Protein AF-A0A0S8AS78-F1 (afdb_monomer)

Structure (mmCIF, N/CA/C/O backbone):
data_AF-A0A0S8AS78-F1
#
_entry.id   AF-A0A0S8AS78-F1
#
loop_
_atom_site.group_PDB
_atom_site.id
_atom_site.type_symbol
_atom_site.label_atom_id
_atom_site.label_alt_id
_atom_site.label_comp_id
_atom_site.label_asym_id
_atom_site.label_entity_id
_atom_site.label_seq_id
_atom_site.pdbx_PDB_ins_code
_atom_site.Cartn_x
_atom_site.Cartn_y
_atom_site.Cartn_z
_atom_site.occupancy
_atom_site.B_iso_or_equiv
_atom_site.auth_seq_id
_atom_site.auth_comp_id
_atom_site.auth_asym_id
_atom_site.auth_atom_id
_atom_site.pdbx_PDB_model_num
ATOM 1 N N . MET A 1 1 ? 48.507 -16.480 -66.398 1.00 48.62 1 MET A N 1
ATOM 2 C CA . MET A 1 1 ? 47.735 -15.284 -66.805 1.00 48.62 1 MET A CA 1
ATOM 3 C C . MET A 1 1 ? 46.538 -15.183 -65.878 1.00 48.62 1 MET A C 1
ATOM 5 O O . MET A 1 1 ? 45.653 -16.017 -65.993 1.00 48.62 1 MET A O 1
ATOM 9 N N . GLY A 1 2 ? 46.565 -14.254 -64.920 1.00 50.03 2 GLY A N 1
ATOM 10 C CA . GLY A 1 2 ? 45.475 -14.077 -63.951 1.00 50.03 2 GLY A CA 1
ATOM 11 C C . GLY A 1 2 ? 45.820 -13.282 -62.683 1.00 50.03 2 GLY A C 1
ATOM 12 O O . GLY A 1 2 ? 45.100 -13.412 -61.707 1.00 50.03 2 GLY A O 1
ATOM 13 N N . GLU A 1 3 ? 46.897 -12.488 -62.662 1.00 49.81 3 GLU A N 1
ATOM 14 C CA . GLU A 1 3 ? 47.339 -11.737 -61.464 1.00 49.81 3 GLU A CA 1
ATOM 15 C C . GLU A 1 3 ? 47.113 -10.215 -61.580 1.00 49.81 3 GLU A C 1
ATOM 17 O O . GLU A 1 3 ? 47.763 -9.438 -60.900 1.00 49.81 3 GLU A O 1
ATOM 22 N N . GLY A 1 4 ? 46.200 -9.764 -62.449 1.00 51.62 4 GLY A N 1
ATOM 23 C CA . GLY A 1 4 ? 45.988 -8.331 -62.722 1.00 51.62 4 GLY A CA 1
ATOM 24 C C . GLY A 1 4 ? 44.680 -7.719 -62.202 1.00 51.62 4 GLY A C 1
ATOM 25 O O . GLY A 1 4 ? 44.469 -6.525 -62.381 1.00 51.62 4 GLY A O 1
ATOM 26 N N . GLU A 1 5 ? 43.771 -8.496 -61.600 1.00 52.62 5 GLU A N 1
ATOM 27 C CA . GLU A 1 5 ? 42.419 -8.008 -61.247 1.00 52.62 5 GLU A CA 1
ATOM 28 C C . GLU A 1 5 ? 42.233 -7.616 -59.773 1.00 52.62 5 GLU A C 1
ATOM 30 O O . GLU A 1 5 ? 41.241 -6.970 -59.427 1.00 52.62 5 GLU A O 1
ATOM 35 N N . THR A 1 6 ? 43.163 -7.981 -58.888 1.00 53.88 6 THR A N 1
ATOM 36 C CA . THR A 1 6 ? 43.036 -7.744 -57.440 1.00 53.88 6 THR A CA 1
ATOM 37 C C . THR A 1 6 ? 43.679 -6.439 -56.971 1.00 53.88 6 THR A C 1
ATOM 39 O O . THR A 1 6 ? 43.185 -5.851 -56.013 1.00 53.88 6 THR A O 1
ATOM 42 N N . GLU A 1 7 ? 44.714 -5.932 -57.651 1.00 50.19 7 GLU A N 1
ATOM 43 C CA . GLU A 1 7 ? 45.403 -4.690 -57.249 1.00 50.19 7 GLU A CA 1
ATOM 44 C C . GLU A 1 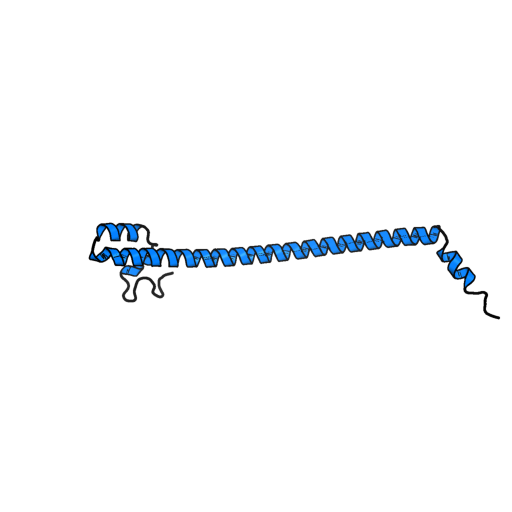7 ? 44.548 -3.428 -57.451 1.00 50.19 7 GLU A C 1
ATOM 46 O O . GLU A 1 7 ? 44.609 -2.498 -56.651 1.00 50.19 7 GLU A O 1
ATOM 51 N N . ASN A 1 8 ? 43.680 -3.402 -58.466 1.00 55.25 8 ASN A N 1
ATOM 52 C CA . ASN A 1 8 ? 42.890 -2.207 -58.787 1.00 55.25 8 ASN A CA 1
ATOM 53 C C . ASN A 1 8 ? 41.647 -2.040 -57.883 1.00 55.25 8 ASN A C 1
ATOM 55 O O . ASN A 1 8 ? 41.148 -0.935 -57.683 1.00 55.25 8 ASN A O 1
ATOM 59 N N . LYS A 1 9 ? 41.150 -3.133 -57.285 1.00 54.59 9 LYS A N 1
ATOM 60 C CA . LYS A 1 9 ? 39.978 -3.094 -56.389 1.00 54.59 9 LYS A CA 1
ATOM 61 C C . LYS A 1 9 ? 40.304 -2.509 -55.013 1.00 54.59 9 LYS A C 1
ATOM 63 O O . LYS A 1 9 ? 39.441 -1.859 -54.429 1.00 54.59 9 LYS A O 1
ATOM 68 N N . LEU A 1 10 ? 41.532 -2.696 -54.518 1.00 55.97 10 LEU A N 1
ATOM 69 C CA . LEU A 1 10 ? 41.973 -2.090 -53.256 1.00 55.97 10 LEU A CA 1
ATOM 70 C C . LEU A 1 10 ? 42.172 -0.572 -53.401 1.00 55.97 10 LEU A C 1
ATOM 72 O O . LEU A 1 10 ? 41.745 0.180 -52.533 1.00 55.97 10 LEU A O 1
ATOM 76 N N . SER A 1 11 ? 42.729 -0.116 -54.529 1.00 56.25 11 SER A N 1
ATOM 77 C CA . SER A 1 11 ? 43.012 1.309 -54.772 1.00 56.25 11 SER A CA 1
ATOM 78 C C . SER A 1 11 ? 41.761 2.194 -54.843 1.00 56.25 11 SER A C 1
ATOM 80 O O . SER A 1 11 ? 41.851 3.383 -54.552 1.00 56.25 11 SER A O 1
ATOM 82 N N . TRP A 1 12 ? 40.607 1.652 -55.244 1.00 55.34 12 TRP A N 1
ATOM 83 C CA . TRP A 1 12 ? 39.353 2.413 -55.288 1.00 55.34 12 TRP A CA 1
ATOM 84 C C . TRP A 1 12 ? 38.707 2.568 -53.902 1.00 55.34 12 TRP A C 1
ATOM 86 O O . TRP A 1 12 ? 38.113 3.607 -53.618 1.00 55.34 12 TRP A O 1
ATOM 96 N N . LEU A 1 13 ? 38.867 1.566 -53.030 1.00 57.03 13 LEU A N 1
ATOM 97 C CA . LEU A 1 13 ? 38.420 1.622 -51.633 1.00 57.03 13 LEU A CA 1
ATOM 98 C C . LEU A 1 13 ? 39.274 2.585 -50.793 1.00 57.03 13 LEU A C 1
ATOM 100 O O . LEU A 1 13 ? 38.756 3.178 -49.854 1.00 57.03 13 LEU A O 1
ATOM 104 N N . ASP A 1 14 ? 40.543 2.767 -51.167 1.00 55.25 14 ASP A N 1
ATOM 105 C CA . ASP A 1 14 ? 41.506 3.677 -50.525 1.00 55.25 14 ASP A CA 1
ATOM 106 C C . ASP A 1 14 ? 41.439 5.117 -51.074 1.00 55.25 14 ASP A C 1
ATOM 108 O O . ASP A 1 14 ? 42.261 5.975 -50.757 1.00 55.25 14 ASP A O 1
ATOM 112 N N . SER A 1 15 ? 40.455 5.407 -51.934 1.00 66.12 15 SER A N 1
ATOM 113 C CA . SER A 1 15 ? 40.184 6.770 -52.376 1.00 66.12 15 SER A CA 1
ATOM 114 C C . SER A 1 15 ? 39.542 7.555 -51.230 1.00 66.12 15 SER A C 1
ATOM 116 O O . SER A 1 15 ? 38.436 7.222 -50.800 1.00 66.12 15 SER A O 1
ATOM 118 N N . ASP A 1 16 ? 40.191 8.635 -50.783 1.00 60.00 16 ASP A N 1
ATOM 119 C CA . ASP A 1 16 ? 39.700 9.541 -49.727 1.00 60.00 16 ASP A CA 1
ATOM 120 C C . ASP A 1 16 ? 38.225 9.949 -49.903 1.00 60.00 16 ASP A C 1
ATOM 122 O O . ASP A 1 16 ? 37.490 10.113 -48.929 1.00 60.00 16 ASP A O 1
ATOM 126 N N . GLY A 1 17 ? 37.754 10.074 -51.150 1.00 68.19 17 GLY A N 1
ATOM 127 C CA . GLY A 1 17 ? 36.355 10.387 -51.452 1.00 68.19 17 GLY A CA 1
ATOM 128 C C . GLY A 1 17 ? 35.385 9.239 -51.149 1.00 68.19 17 GLY A C 1
ATOM 129 O O . GLY A 1 17 ? 34.286 9.478 -50.648 1.00 68.19 17 GLY A O 1
ATOM 130 N N . PHE A 1 18 ? 35.784 7.994 -51.416 1.00 70.12 18 PHE A N 1
ATOM 131 C CA . PHE A 1 18 ? 34.981 6.810 -51.106 1.00 70.12 18 PHE A CA 1
ATOM 132 C C . PHE A 1 18 ? 34.954 6.542 -49.597 1.00 70.12 18 PHE A C 1
ATOM 134 O O . PHE A 1 18 ? 33.880 6.341 -49.025 1.00 70.12 18 PHE A O 1
ATOM 141 N N . LEU A 1 19 ? 36.112 6.635 -48.939 1.00 66.06 19 LEU A N 1
ATOM 142 C CA . LEU A 1 19 ? 36.227 6.553 -47.482 1.00 66.06 19 LEU A CA 1
ATOM 143 C C . LEU A 1 19 ? 35.392 7.639 -46.794 1.00 66.06 19 LEU A C 1
ATOM 145 O O . LEU A 1 19 ? 34.605 7.334 -45.898 1.00 66.06 19 LEU A O 1
ATOM 149 N N . GLY A 1 20 ? 35.473 8.886 -47.265 1.00 67.06 20 GLY A N 1
ATOM 150 C CA . GLY A 1 20 ? 34.656 9.989 -46.758 1.00 67.06 20 GLY A CA 1
ATOM 151 C C . GLY A 1 20 ? 33.152 9.740 -46.911 1.00 67.06 20 GLY A C 1
ATOM 152 O O . GLY A 1 20 ? 32.393 9.933 -45.961 1.00 67.06 20 GLY A O 1
ATOM 153 N N . ALA A 1 21 ? 32.709 9.242 -48.070 1.00 72.81 21 ALA A N 1
ATOM 154 C CA . ALA A 1 21 ? 31.303 8.909 -48.301 1.00 72.81 21 ALA A CA 1
ATOM 155 C C . ALA A 1 21 ? 30.808 7.776 -47.385 1.00 72.81 21 ALA A C 1
ATOM 157 O O . ALA A 1 21 ? 29.696 7.849 -46.859 1.00 72.81 21 ALA A O 1
ATOM 158 N N . MET A 1 22 ? 31.638 6.758 -47.146 1.00 70.50 22 MET A N 1
ATOM 159 C CA . MET A 1 22 ? 31.328 5.663 -46.224 1.00 70.50 22 MET A CA 1
ATOM 160 C C . MET A 1 22 ? 31.229 6.132 -44.775 1.00 70.50 22 MET A C 1
ATOM 162 O O . MET A 1 22 ? 30.299 5.729 -44.080 1.00 70.50 22 MET A O 1
ATOM 166 N N . VAL A 1 23 ? 32.111 7.030 -44.331 1.00 71.62 23 VAL A N 1
ATOM 167 C CA . VAL A 1 23 ? 32.048 7.622 -42.985 1.00 71.62 23 VAL A CA 1
ATOM 168 C C . VAL A 1 23 ? 30.760 8.423 -42.793 1.00 71.62 23 VAL A C 1
ATOM 170 O O . VAL A 1 23 ? 30.105 8.303 -41.756 1.00 71.62 23 VAL A O 1
ATOM 173 N N . VAL A 1 24 ? 30.343 9.197 -43.797 1.00 73.00 24 VAL A N 1
ATOM 174 C CA . VAL A 1 24 ? 29.076 9.944 -43.745 1.00 73.00 24 VAL A CA 1
ATOM 175 C C . VAL A 1 24 ? 27.881 8.992 -43.673 1.00 73.00 24 VAL A C 1
ATOM 177 O O . VAL A 1 24 ? 27.004 9.171 -42.829 1.00 73.00 24 VAL A O 1
ATOM 180 N N . LEU A 1 25 ? 27.863 7.944 -44.498 1.00 73.19 25 LEU A N 1
ATOM 181 C CA . LEU A 1 25 ? 26.806 6.928 -44.483 1.00 73.19 25 LEU A CA 1
ATOM 182 C C . LEU A 1 25 ? 26.722 6.198 -43.138 1.00 73.19 25 LEU A C 1
ATOM 184 O O . LEU A 1 25 ? 25.637 6.070 -42.573 1.00 73.19 25 LEU A O 1
ATOM 188 N N . LEU A 1 26 ? 27.864 5.786 -42.589 1.00 69.62 26 LEU A N 1
ATOM 189 C CA . LEU A 1 26 ? 27.956 5.170 -41.266 1.00 69.62 26 LEU A CA 1
ATOM 190 C C . LEU A 1 26 ? 27.439 6.100 -40.170 1.00 69.62 26 LEU A C 1
ATOM 192 O O . LEU A 1 26 ? 26.721 5.654 -39.278 1.00 69.62 26 LEU A O 1
ATOM 196 N N . THR A 1 27 ? 27.752 7.391 -40.258 1.00 70.62 27 THR A N 1
ATOM 197 C CA . THR A 1 27 ? 27.289 8.393 -39.292 1.00 70.62 27 THR A CA 1
ATOM 198 C C . THR A 1 27 ? 25.765 8.528 -39.326 1.00 70.62 27 THR A C 1
ATOM 200 O O . THR A 1 27 ? 25.128 8.521 -38.274 1.00 70.62 27 THR A O 1
ATOM 203 N N . ILE A 1 28 ? 25.163 8.577 -40.519 1.00 73.94 28 ILE A N 1
ATOM 204 C CA . ILE A 1 28 ? 23.703 8.660 -40.691 1.00 73.94 28 ILE A CA 1
ATOM 205 C C . ILE A 1 28 ? 23.017 7.404 -40.142 1.00 73.94 28 ILE A C 1
ATOM 207 O O . ILE A 1 28 ? 22.046 7.511 -39.394 1.00 73.94 28 ILE A O 1
ATOM 211 N N . VAL A 1 29 ? 23.534 6.216 -40.466 1.00 75.44 29 VAL A N 1
ATOM 212 C CA . VAL A 1 29 ? 22.971 4.945 -39.982 1.00 75.44 29 VAL A CA 1
ATOM 213 C C . VAL A 1 29 ? 23.092 4.833 -38.462 1.00 75.44 29 VAL A C 1
ATOM 215 O O . VAL A 1 29 ? 22.138 4.431 -37.800 1.00 75.44 29 VAL A O 1
ATOM 218 N N . THR A 1 30 ? 24.225 5.246 -37.895 1.00 71.81 30 THR A N 1
ATOM 219 C CA . THR A 1 30 ? 24.448 5.237 -36.442 1.00 71.81 30 THR A CA 1
ATOM 220 C C . THR A 1 30 ? 23.502 6.206 -35.732 1.00 71.81 30 THR A C 1
ATOM 222 O O . THR A 1 30 ? 22.898 5.843 -34.725 1.00 71.81 30 THR A O 1
ATOM 225 N N . ALA A 1 31 ? 23.305 7.410 -36.276 1.00 66.44 31 ALA A N 1
ATOM 226 C CA . ALA A 1 31 ? 22.355 8.378 -35.733 1.00 66.44 31 ALA A CA 1
ATOM 227 C C . ALA A 1 31 ? 20.905 7.870 -35.807 1.00 66.44 31 ALA A C 1
ATOM 229 O O . ALA A 1 31 ? 20.144 8.038 -34.857 1.00 66.44 31 ALA A O 1
ATOM 230 N N . PHE A 1 32 ? 20.528 7.199 -36.900 1.00 68.56 32 PHE A N 1
ATOM 231 C CA . PHE A 1 32 ? 19.201 6.603 -37.049 1.00 68.56 32 PHE A CA 1
ATOM 232 C C . PHE A 1 32 ? 18.973 5.434 -36.081 1.00 68.56 32 PHE A C 1
ATOM 234 O O . PHE A 1 32 ? 17.915 5.347 -35.464 1.00 68.56 32 PHE A O 1
ATOM 241 N N . ALA A 1 33 ? 19.969 4.565 -35.899 1.00 66.25 33 ALA A N 1
ATOM 242 C CA . ALA A 1 33 ? 19.908 3.476 -34.927 1.00 66.25 33 ALA A CA 1
ATOM 243 C C . ALA A 1 33 ? 19.808 4.004 -33.487 1.00 66.25 33 ALA A C 1
ATOM 245 O O . ALA A 1 33 ? 19.011 3.494 -32.704 1.00 66.25 33 ALA A O 1
ATOM 246 N N . ALA A 1 34 ? 20.554 5.062 -33.152 1.00 61.56 34 ALA A N 1
ATOM 247 C CA . ALA A 1 34 ? 20.456 5.729 -31.857 1.00 61.56 34 ALA A CA 1
ATOM 248 C C . ALA A 1 34 ? 19.080 6.384 -31.646 1.00 61.56 34 ALA A C 1
ATOM 250 O O . ALA A 1 34 ? 18.517 6.277 -30.562 1.00 61.56 34 ALA A O 1
ATOM 251 N N . TYR A 1 35 ? 18.509 7.008 -32.682 1.00 65.81 35 TYR A N 1
ATOM 252 C CA . TYR A 1 35 ? 17.164 7.587 -32.632 1.00 65.81 35 TYR A CA 1
ATOM 253 C C . TYR A 1 35 ? 16.084 6.520 -32.428 1.00 65.81 35 TYR A C 1
ATOM 255 O O . TYR A 1 35 ? 15.232 6.678 -31.560 1.00 65.81 35 TYR A O 1
ATOM 263 N N . GLN A 1 36 ? 16.159 5.408 -33.166 1.00 64.44 36 GLN A N 1
ATOM 264 C CA . GLN A 1 36 ? 15.252 4.273 -32.987 1.00 64.44 36 GLN A CA 1
ATOM 265 C C . GLN A 1 36 ? 15.387 3.670 -31.588 1.00 64.44 36 GLN A C 1
ATOM 267 O O . GLN A 1 36 ? 14.380 3.465 -30.919 1.00 64.44 36 GLN A O 1
ATOM 272 N N . SER A 1 37 ? 16.619 3.463 -31.112 1.00 52.66 37 SER A N 1
ATOM 273 C CA . SER A 1 37 ? 16.892 2.958 -29.763 1.00 52.66 37 SER A CA 1
ATOM 274 C C . SER A 1 37 ? 16.366 3.894 -28.674 1.00 52.66 37 SER A C 1
ATOM 276 O O . SER A 1 37 ? 15.858 3.414 -27.666 1.00 52.66 37 SER A O 1
ATOM 278 N N . ALA A 1 38 ? 16.467 5.212 -28.862 1.00 59.62 38 ALA A N 1
ATOM 279 C CA . ALA A 1 38 ? 15.906 6.190 -27.936 1.00 59.62 38 ALA A CA 1
ATOM 280 C C . ALA A 1 38 ? 14.371 6.148 -27.942 1.00 59.62 38 ALA A C 1
ATOM 282 O O . ALA A 1 38 ? 13.763 6.168 -26.881 1.00 59.62 38 ALA A O 1
ATOM 283 N N . LEU A 1 39 ? 13.743 6.009 -29.112 1.00 63.19 39 LEU A N 1
ATOM 284 C CA . LEU A 1 39 ? 12.291 5.841 -29.242 1.00 63.19 39 LEU A CA 1
ATOM 285 C C . LEU A 1 39 ? 11.786 4.561 -28.566 1.00 63.19 39 LEU A C 1
ATOM 287 O O . LEU A 1 39 ? 10.811 4.609 -27.825 1.00 63.19 39 LEU A O 1
ATOM 291 N N . THR A 1 40 ? 12.484 3.437 -28.757 1.00 60.16 40 THR A N 1
ATOM 292 C CA . THR A 1 40 ? 12.101 2.164 -28.117 1.00 60.16 40 THR A CA 1
ATOM 293 C C . THR A 1 40 ? 12.326 2.200 -26.606 1.00 60.16 40 THR A C 1
ATOM 295 O O . THR A 1 40 ? 11.560 1.602 -25.859 1.00 60.16 40 THR A O 1
ATOM 298 N N . SER A 1 41 ? 13.360 2.913 -26.149 1.00 57.97 41 SER A N 1
ATOM 299 C CA . SER A 1 41 ? 13.588 3.158 -24.723 1.00 57.97 41 SER A CA 1
ATOM 300 C C . SER A 1 41 ? 12.471 3.992 -24.104 1.00 57.97 41 SER A C 1
ATOM 302 O O . SER A 1 41 ? 12.122 3.728 -22.965 1.00 57.97 41 SER A O 1
ATOM 304 N N . ILE A 1 42 ? 11.916 4.968 -24.831 1.00 57.72 42 ILE A N 1
ATOM 305 C CA . ILE A 1 42 ? 10.823 5.824 -24.346 1.00 57.72 42 ILE A CA 1
ATOM 306 C C . ILE A 1 42 ? 9.514 5.028 -24.240 1.00 57.72 42 ILE A C 1
ATOM 308 O O . ILE A 1 42 ? 8.861 5.076 -23.205 1.00 57.72 42 ILE A O 1
ATOM 312 N N . GLU A 1 43 ? 9.154 4.247 -25.265 1.00 58.34 43 GLU A N 1
ATOM 313 C CA . GLU A 1 43 ? 7.946 3.403 -25.217 1.00 58.34 43 GLU A CA 1
ATOM 314 C C . GLU A 1 43 ? 8.055 2.272 -24.177 1.00 58.34 43 GLU A C 1
ATOM 316 O O . GLU A 1 43 ? 7.059 1.901 -23.557 1.00 58.34 43 GLU A O 1
ATOM 321 N N . GLY A 1 44 ? 9.262 1.735 -23.965 1.00 58.88 44 GLY A N 1
ATOM 322 C CA . GLY A 1 44 ? 9.537 0.752 -22.916 1.00 58.88 44 GLY A CA 1
ATOM 323 C C . GLY A 1 44 ? 9.461 1.340 -21.504 1.00 58.88 44 GLY A C 1
ATOM 324 O O . GLY A 1 44 ? 8.831 0.736 -20.640 1.00 58.88 44 GLY A O 1
ATOM 325 N N . ASP A 1 45 ? 10.040 2.526 -21.281 1.00 59.91 45 ASP A N 1
ATOM 326 C CA . ASP A 1 45 ? 9.997 3.215 -19.981 1.00 59.91 45 ASP A CA 1
ATOM 327 C C . ASP A 1 45 ? 8.567 3.601 -19.585 1.00 59.91 45 ASP A C 1
ATOM 329 O O . ASP A 1 45 ? 8.199 3.455 -18.420 1.00 59.91 45 ASP A O 1
ATOM 333 N N . ASP A 1 46 ? 7.741 4.058 -20.533 1.00 62.81 46 ASP A N 1
ATOM 334 C CA . ASP A 1 46 ? 6.350 4.428 -20.247 1.00 62.81 46 ASP A CA 1
ATOM 335 C C . ASP A 1 46 ? 5.518 3.207 -19.809 1.00 62.81 46 ASP A C 1
ATOM 337 O O . ASP A 1 46 ? 4.764 3.285 -18.833 1.00 62.81 46 ASP A O 1
ATOM 341 N N . LEU A 1 47 ? 5.697 2.055 -20.470 1.00 60.22 47 LEU A N 1
ATOM 342 C CA . LEU A 1 47 ? 5.036 0.798 -20.094 1.00 60.22 47 LEU A CA 1
ATOM 343 C C . LEU A 1 47 ? 5.525 0.266 -18.741 1.00 60.22 47 LEU A C 1
ATOM 345 O O . LEU A 1 47 ? 4.710 -0.175 -17.926 1.00 60.22 47 LEU A O 1
ATOM 349 N N . ASP A 1 48 ? 6.830 0.331 -18.473 1.00 64.25 48 ASP A N 1
ATOM 350 C CA . ASP A 1 48 ? 7.397 -0.079 -17.186 1.00 64.25 48 ASP A CA 1
ATOM 351 C C . ASP A 1 48 ? 6.944 0.847 -16.049 1.00 64.25 48 ASP A C 1
ATOM 353 O O . ASP A 1 48 ? 6.632 0.379 -14.948 1.00 64.25 48 ASP A O 1
ATOM 357 N N . PHE A 1 49 ? 6.838 2.153 -16.304 1.00 64.25 49 PHE A N 1
ATOM 358 C CA . PHE A 1 49 ? 6.336 3.120 -15.335 1.00 64.25 49 P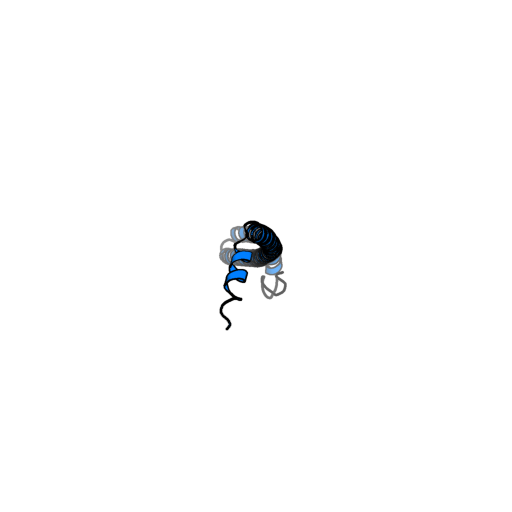HE A CA 1
ATOM 359 C C . PHE A 1 49 ? 4.847 2.904 -15.035 1.00 64.25 49 PHE A C 1
ATOM 361 O O . PHE A 1 49 ? 4.437 2.928 -13.871 1.00 64.25 49 PHE A O 1
ATOM 368 N N . GLU A 1 50 ? 4.026 2.642 -16.053 1.00 69.44 50 GLU A N 1
ATOM 369 C CA . GLU A 1 50 ? 2.601 2.351 -15.876 1.00 69.44 50 GLU A CA 1
ATOM 370 C C . GLU A 1 50 ? 2.370 1.013 -15.153 1.00 69.44 50 GLU A C 1
ATOM 372 O O . GLU A 1 50 ? 1.528 0.927 -14.246 1.00 69.44 50 GLU A O 1
ATOM 377 N N . ALA A 1 51 ? 3.172 -0.008 -15.465 1.00 59.47 51 ALA A N 1
ATOM 378 C CA . ALA A 1 51 ? 3.160 -1.289 -14.766 1.00 59.47 51 ALA A CA 1
ATOM 379 C C . ALA A 1 51 ? 3.562 -1.135 -13.290 1.00 59.47 51 ALA A C 1
ATOM 381 O O . ALA A 1 51 ? 2.855 -1.626 -12.406 1.00 59.47 51 ALA A O 1
ATOM 382 N N . GLN A 1 52 ? 4.642 -0.402 -12.994 1.00 62.91 52 GLN A N 1
ATOM 383 C CA . GLN A 1 52 ? 5.067 -0.123 -11.618 1.00 62.91 52 GLN A CA 1
ATOM 384 C C . GLN A 1 52 ? 4.025 0.689 -10.850 1.00 62.91 52 GLN A C 1
ATOM 386 O O . GLN A 1 52 ? 3.705 0.355 -9.711 1.00 62.91 52 GLN A O 1
ATOM 391 N N . LYS A 1 53 ? 3.439 1.717 -11.469 1.00 65.88 53 LYS A N 1
ATOM 392 C CA . LYS A 1 53 ? 2.365 2.510 -10.860 1.00 65.88 53 LYS A CA 1
ATOM 393 C C . LYS A 1 53 ? 1.161 1.637 -10.511 1.00 65.88 53 LYS A C 1
ATOM 395 O O . LYS A 1 53 ? 0.627 1.747 -9.408 1.00 65.88 53 LYS A O 1
ATOM 400 N N . THR A 1 54 ? 0.757 0.755 -11.420 1.00 67.25 54 THR A N 1
ATOM 401 C CA . THR A 1 54 ? -0.348 -0.186 -11.201 1.00 67.25 54 THR A CA 1
ATOM 402 C C . THR A 1 54 ? -0.027 -1.168 -10.078 1.00 67.25 54 THR A C 1
ATOM 404 O O . THR A 1 54 ? -0.859 -1.387 -9.201 1.00 67.25 54 THR A O 1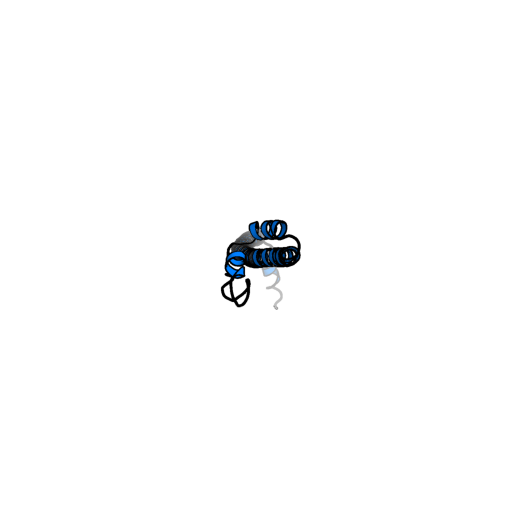
ATOM 407 N N . LEU A 1 55 ? 1.196 -1.704 -10.046 1.00 68.94 55 LEU A N 1
ATOM 408 C CA . LEU A 1 55 ? 1.659 -2.604 -8.990 1.00 68.94 55 LEU A CA 1
ATOM 409 C C . LEU A 1 55 ? 1.668 -1.916 -7.617 1.00 68.94 55 LEU A C 1
ATOM 411 O O . LEU A 1 55 ? 1.217 -2.495 -6.629 1.00 68.94 55 LEU A O 1
ATOM 415 N N . VAL A 1 56 ? 2.142 -0.671 -7.551 1.00 68.81 56 VAL A N 1
ATOM 416 C CA . VAL A 1 56 ? 2.161 0.130 -6.320 1.00 68.81 56 VAL A CA 1
ATOM 417 C C . VAL A 1 56 ? 0.741 0.448 -5.861 1.00 68.81 56 VAL A C 1
ATOM 419 O O . VAL A 1 56 ? 0.445 0.273 -4.685 1.00 68.81 56 VAL A O 1
ATOM 422 N N . LEU A 1 57 ? -0.159 0.843 -6.765 1.00 64.81 57 LEU A N 1
ATOM 423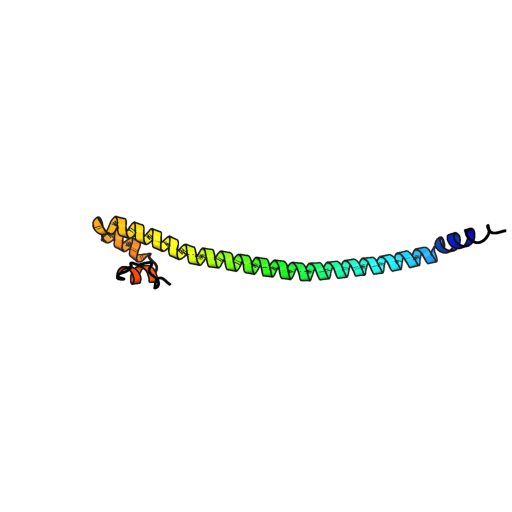 C CA . LEU A 1 57 ? -1.572 1.076 -6.444 1.00 64.81 57 LEU A CA 1
ATOM 424 C C . LEU A 1 57 ? -2.270 -0.198 -5.950 1.00 64.81 57 LEU A C 1
ATOM 426 O O . LEU A 1 57 ? -3.000 -0.156 -4.961 1.00 64.81 57 LEU A O 1
ATOM 430 N N . ALA A 1 58 ? -2.027 -1.338 -6.595 1.00 59.12 58 ALA A N 1
ATOM 431 C CA . ALA A 1 58 ? -2.566 -2.629 -6.174 1.00 59.12 58 ALA A CA 1
ATOM 432 C C . ALA A 1 58 ? -2.025 -3.047 -4.797 1.00 59.12 58 ALA A C 1
ATOM 434 O O . ALA A 1 58 ? -2.777 -3.485 -3.933 1.00 59.12 58 ALA A O 1
ATOM 435 N N . THR A 1 59 ? -0.730 -2.844 -4.555 1.00 61.16 59 THR A N 1
ATOM 436 C CA . THR A 1 59 ? -0.101 -3.158 -3.264 1.00 61.16 59 THR A CA 1
ATOM 437 C C . THR A 1 59 ? -0.607 -2.231 -2.161 1.00 61.16 59 THR A C 1
ATOM 439 O O . THR A 1 59 ? -0.947 -2.698 -1.080 1.00 61.16 59 THR A O 1
ATOM 442 N N . ALA A 1 60 ? -0.712 -0.930 -2.436 1.00 59.59 60 ALA A N 1
ATOM 443 C CA . ALA A 1 60 ? -1.211 0.059 -1.487 1.00 59.59 60 ALA A CA 1
ATOM 444 C C . ALA A 1 60 ? -2.692 -0.161 -1.158 1.00 59.59 60 ALA A C 1
ATOM 446 O O . ALA A 1 60 ? -3.066 -0.083 0.005 1.00 59.59 60 ALA A O 1
ATOM 447 N N . SER A 1 61 ? -3.530 -0.482 -2.149 1.00 60.50 61 SER A N 1
ATOM 448 C CA . SER A 1 61 ? -4.945 -0.804 -1.916 1.00 60.50 61 SER A CA 1
ATOM 449 C C . SER A 1 61 ? -5.117 -2.101 -1.125 1.00 60.50 61 SER A C 1
ATOM 451 O O . SER A 1 61 ? -5.885 -2.122 -0.168 1.00 60.50 61 SER A O 1
ATOM 453 N N . PHE A 1 62 ? -4.347 -3.147 -1.441 1.00 58.66 62 PHE A N 1
ATOM 454 C CA . PHE A 1 62 ? -4.338 -4.387 -0.662 1.00 58.66 62 PHE A CA 1
ATOM 455 C C . PHE A 1 62 ? -3.868 -4.155 0.779 1.00 58.66 62 PHE A C 1
ATOM 457 O O . PHE A 1 62 ? -4.468 -4.655 1.726 1.00 58.66 62 PHE A O 1
ATOM 464 N N . GLN A 1 63 ? -2.809 -3.367 0.967 1.00 60.94 63 GLN A N 1
ATOM 465 C CA . GLN A 1 63 ? -2.289 -3.047 2.292 1.00 60.94 63 GLN A CA 1
ATOM 466 C C . GLN A 1 63 ? -3.255 -2.161 3.086 1.00 60.94 63 GLN A C 1
ATOM 468 O O . GLN A 1 63 ? -3.444 -2.402 4.272 1.00 60.94 63 GLN A O 1
ATOM 473 N N . SER A 1 64 ? -3.899 -1.188 2.439 1.00 63.09 64 SER A N 1
ATOM 474 C CA . SER A 1 64 ? -4.893 -0.312 3.063 1.00 63.09 64 SER A CA 1
ATOM 475 C C . SER A 1 64 ? -6.132 -1.088 3.500 1.00 63.09 64 SER A C 1
ATOM 477 O O . SER A 1 64 ? -6.545 -0.943 4.644 1.00 63.09 64 SER A O 1
ATOM 479 N N . GLY A 1 65 ? -6.689 -1.940 2.630 1.00 62.38 65 GLY A N 1
ATOM 480 C CA . GLY A 1 65 ? -7.866 -2.748 2.968 1.00 62.38 65 GLY A CA 1
ATOM 481 C C . GLY A 1 65 ? -7.588 -3.739 4.100 1.00 62.38 65 GLY A C 1
ATOM 482 O O . GLY A 1 65 ? -8.400 -3.907 5.001 1.00 62.38 65 GLY A O 1
ATOM 483 N N . ASN A 1 66 ? -6.392 -4.334 4.119 1.00 69.75 66 ASN A N 1
ATOM 484 C CA . ASN A 1 66 ? -5.997 -5.222 5.212 1.00 69.75 66 ASN A CA 1
ATOM 485 C C . ASN A 1 66 ? -5.656 -4.469 6.507 1.00 69.75 66 ASN A C 1
ATOM 487 O O . ASN A 1 66 ? -5.783 -5.042 7.585 1.00 69.75 66 ASN A O 1
ATOM 491 N N . SER A 1 67 ? -5.206 -3.214 6.425 1.00 75.06 67 SER A N 1
ATOM 492 C CA . SER A 1 67 ? -4.840 -2.426 7.606 1.00 75.06 67 SER A CA 1
ATOM 493 C C . SER A 1 67 ? -6.057 -2.084 8.460 1.00 75.06 67 SER A C 1
ATOM 495 O O . SER A 1 67 ? -5.951 -2.147 9.678 1.00 75.06 67 SER A O 1
ATOM 497 N N . GLU A 1 68 ? -7.193 -1.763 7.839 1.00 81.69 68 GLU A N 1
ATOM 498 C CA . GLU A 1 68 ? -8.435 -1.450 8.558 1.00 81.69 68 GLU A CA 1
ATOM 499 C C . GLU A 1 68 ? -8.973 -2.677 9.305 1.00 81.69 68 GLU A C 1
ATOM 501 O O . GLU A 1 68 ? -9.230 -2.603 10.504 1.00 81.69 68 GLU A O 1
ATOM 506 N N . LEU A 1 69 ? -9.016 -3.840 8.640 1.00 83.38 69 LEU A N 1
ATOM 507 C CA . LEU A 1 69 ? -9.392 -5.104 9.281 1.00 83.38 69 LEU A CA 1
ATOM 508 C C . LEU A 1 69 ? -8.469 -5.438 10.462 1.00 83.38 69 LEU A C 1
ATOM 510 O O . LEU A 1 69 ? -8.938 -5.823 11.530 1.00 83.38 69 LEU A O 1
ATOM 514 N N . LEU A 1 70 ? -7.152 -5.304 10.286 1.00 82.81 70 LEU A N 1
ATOM 515 C CA . LEU A 1 70 ? -6.188 -5.587 11.353 1.00 82.81 70 LEU A CA 1
ATOM 516 C C . LEU A 1 70 ? -6.332 -4.620 12.535 1.00 82.81 70 LEU A C 1
ATOM 518 O O . LEU A 1 70 ? -6.216 -5.045 13.686 1.00 82.81 70 LEU A O 1
ATOM 522 N N . GLU A 1 71 ? -6.581 -3.340 12.260 1.00 86.19 71 GLU A N 1
ATOM 523 C CA . GLU A 1 71 ? -6.817 -2.326 13.286 1.00 86.19 71 GLU A CA 1
ATOM 524 C C . GLU A 1 71 ? -8.089 -2.636 14.082 1.00 86.19 71 GLU A C 1
ATOM 526 O O . GLU A 1 71 ? -8.054 -2.668 15.312 1.00 86.19 71 GLU A O 1
ATOM 531 N N . ASP A 1 72 ? -9.179 -2.986 13.405 1.00 88.75 72 ASP A N 1
ATOM 532 C CA . ASP A 1 72 ? -10.421 -3.394 14.052 1.00 88.75 72 ASP A CA 1
ATOM 533 C C . ASP A 1 72 ? -10.286 -4.699 14.838 1.00 88.75 72 ASP A C 1
ATOM 535 O O . ASP A 1 72 ? -10.825 -4.807 15.938 1.00 88.75 72 ASP A O 1
ATOM 539 N N . MET A 1 73 ? -9.540 -5.686 14.336 1.00 87.94 73 MET A N 1
ATOM 540 C CA . MET A 1 73 ? -9.246 -6.906 15.095 1.00 87.94 73 MET A CA 1
ATOM 541 C C . MET A 1 73 ? -8.515 -6.581 16.401 1.00 87.94 73 MET A C 1
ATOM 543 O O . MET A 1 73 ? -8.868 -7.118 17.451 1.00 87.94 73 MET A O 1
ATOM 547 N N . TYR A 1 74 ? -7.536 -5.675 16.355 1.00 87.88 74 TYR A N 1
ATOM 548 C CA . TYR A 1 74 ? -6.810 -5.225 17.542 1.00 87.88 74 TYR A CA 1
ATOM 549 C C . TYR A 1 74 ? -7.709 -4.450 18.519 1.00 87.88 74 TYR A C 1
ATOM 551 O O . TYR A 1 74 ? -7.658 -4.668 19.735 1.00 87.88 74 TYR A O 1
ATOM 559 N N . ILE A 1 75 ? -8.561 -3.564 17.998 1.00 90.31 75 ILE A N 1
ATOM 560 C CA . ILE A 1 75 ? -9.525 -2.804 18.799 1.00 90.31 75 ILE A CA 1
ATOM 561 C C . ILE A 1 75 ? -10.543 -3.741 19.450 1.00 90.31 75 ILE A C 1
ATOM 563 O O . ILE A 1 75 ? -10.842 -3.583 20.632 1.00 90.31 75 ILE A O 1
ATOM 567 N N . TYR A 1 76 ? -11.051 -4.727 18.712 1.00 91.69 76 TYR A N 1
ATOM 568 C CA . TYR A 1 76 ? -12.010 -5.701 19.216 1.00 91.69 76 TYR A CA 1
ATOM 569 C C . TYR A 1 76 ? -11.421 -6.595 20.309 1.00 91.69 76 TYR A C 1
ATOM 571 O O . TYR A 1 76 ? -12.089 -6.847 21.312 1.00 91.69 76 TYR A O 1
ATOM 579 N N . ASP A 1 77 ? -10.174 -7.043 20.145 1.00 89.69 77 ASP A N 1
ATOM 580 C CA . ASP A 1 77 ? -9.465 -7.824 21.164 1.00 89.69 77 ASP A CA 1
ATOM 581 C C . ASP A 1 77 ? -9.278 -7.009 22.453 1.00 89.69 77 ASP A C 1
ATOM 583 O O . ASP A 1 77 ? -9.627 -7.463 23.545 1.00 89.69 77 ASP A O 1
ATOM 587 N N . SER A 1 78 ? -8.860 -5.746 22.313 1.00 88.88 78 SER A N 1
ATOM 588 C CA . SER A 1 78 ? -8.745 -4.811 23.438 1.00 88.88 78 SER A CA 1
ATOM 589 C C . SER A 1 78 ? -10.104 -4.577 24.111 1.00 88.88 78 SER A C 1
ATOM 591 O O . SER A 1 78 ? -10.227 -4.686 25.328 1.00 88.88 78 SER A O 1
ATOM 593 N N . TYR A 1 79 ? -11.159 -4.326 23.331 1.00 91.38 79 TYR A N 1
ATOM 594 C CA . TYR A 1 79 ? -12.524 -4.177 23.839 1.00 91.38 79 TYR A CA 1
ATOM 595 C C . TYR A 1 79 ? -12.966 -5.404 24.649 1.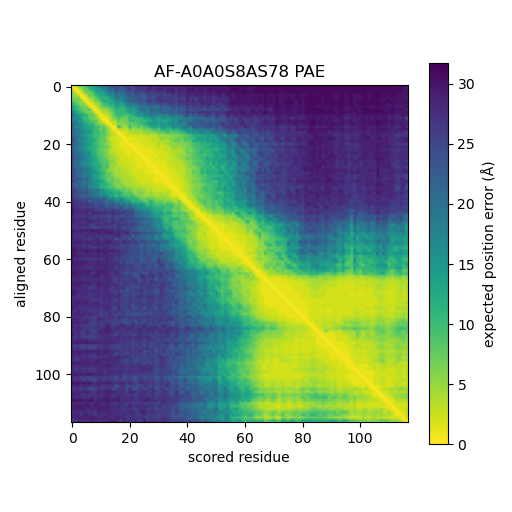00 91.38 79 TYR A C 1
ATOM 597 O O . TYR A 1 79 ? -13.407 -5.257 25.788 1.00 91.38 79 TYR A O 1
ATOM 605 N N . ARG A 1 80 ? -12.800 -6.615 24.101 1.00 89.00 80 ARG A N 1
ATOM 606 C CA . ARG A 1 80 ? -13.125 -7.888 24.769 1.00 89.00 80 ARG A CA 1
ATOM 607 C C . ARG A 1 80 ? -12.345 -8.074 26.069 1.00 89.00 80 ARG A C 1
ATOM 609 O O . ARG A 1 80 ? -12.900 -8.609 27.024 1.00 89.00 80 ARG A O 1
ATOM 616 N N . GLN A 1 81 ? -11.089 -7.632 26.118 1.00 90.00 81 GLN A N 1
ATOM 617 C CA . GLN A 1 81 ? -10.261 -7.720 27.319 1.00 90.00 81 GLN A CA 1
ATOM 618 C C . GLN A 1 81 ? -10.812 -6.868 28.474 1.00 90.00 81 GLN A C 1
ATOM 620 O O . GLN A 1 81 ? -10.776 -7.305 29.627 1.00 90.00 81 GLN A O 1
ATOM 625 N N . PHE A 1 82 ? -11.319 -5.670 28.172 1.00 88.62 82 PHE A N 1
ATOM 626 C CA . PHE A 1 82 ? -11.837 -4.740 29.179 1.00 88.62 82 PHE A CA 1
ATOM 627 C C . PHE A 1 82 ? -13.339 -4.889 29.444 1.00 88.62 82 PHE A C 1
ATOM 629 O O . PHE A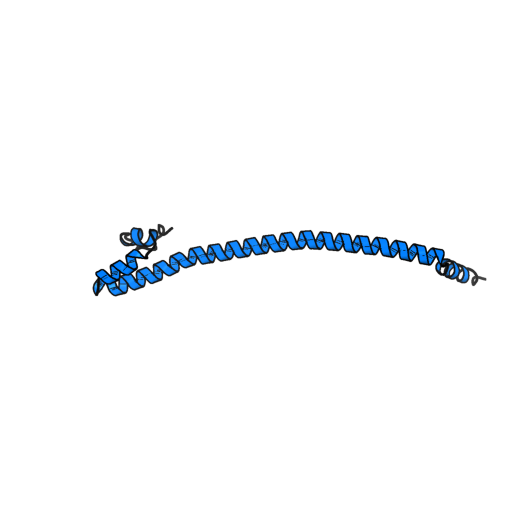 1 82 ? -13.780 -4.509 30.522 1.00 88.62 82 PHE A O 1
ATOM 636 N N . ALA A 1 83 ? -14.117 -5.486 28.535 1.00 87.25 83 ALA A N 1
ATOM 637 C CA . ALA A 1 83 ? -15.581 -5.547 28.615 1.00 87.25 83 ALA A CA 1
ATOM 638 C C . ALA A 1 83 ? -16.126 -6.064 29.962 1.00 87.25 83 ALA A C 1
ATOM 640 O O . ALA A 1 83 ? -17.112 -5.526 30.465 1.00 87.25 83 ALA A O 1
ATOM 641 N N . ASP A 1 84 ? -15.465 -7.058 30.564 1.00 85.88 84 ASP A N 1
ATOM 642 C CA . ASP A 1 84 ? -15.892 -7.658 31.837 1.00 85.88 84 ASP A CA 1
ATOM 643 C C . ASP A 1 84 ? -15.319 -6.954 33.084 1.00 85.88 84 ASP A C 1
ATOM 645 O O . ASP A 1 84 ? -15.823 -7.151 34.191 1.00 85.88 84 ASP A O 1
ATOM 649 N N . GLN A 1 85 ? -14.249 -6.165 32.935 1.00 88.62 85 GLN A N 1
ATOM 650 C CA . GLN A 1 85 ? -13.489 -5.584 34.055 1.00 88.62 85 GLN A CA 1
ATOM 651 C C . GLN A 1 85 ? -13.692 -4.073 34.193 1.00 88.62 85 GLN A C 1
ATOM 653 O O . GLN A 1 85 ? -13.821 -3.572 35.308 1.0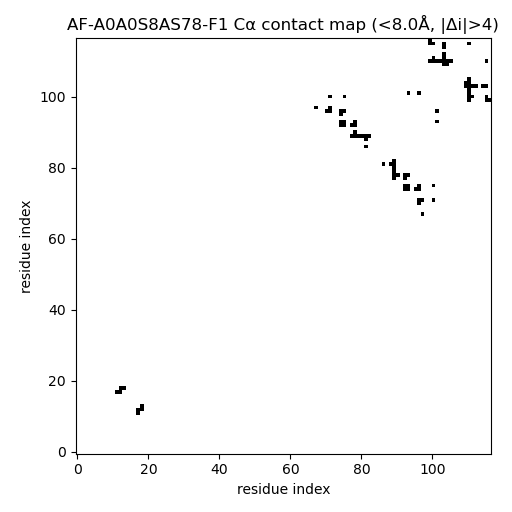0 88.62 85 GLN A O 1
ATOM 658 N N . ASP A 1 86 ? -13.714 -3.364 33.068 1.00 89.94 86 ASP A N 1
ATOM 659 C CA . ASP A 1 86 ? -13.831 -1.914 32.978 1.00 89.94 86 ASP A CA 1
ATOM 660 C C . ASP A 1 86 ? -14.618 -1.527 31.707 1.00 89.94 86 ASP A C 1
ATOM 662 O O . ASP A 1 86 ? -14.044 -1.336 30.628 1.00 89.94 86 ASP A O 1
ATOM 666 N N . PRO A 1 87 ? -15.957 -1.436 31.803 1.00 88.81 87 PRO A N 1
ATOM 667 C CA . PRO A 1 87 ? -16.801 -1.129 30.654 1.00 88.81 87 PRO A CA 1
ATOM 668 C C . PRO A 1 87 ? -16.637 0.314 30.151 1.00 88.81 87 PRO A C 1
ATOM 670 O O . PRO A 1 87 ? -16.952 0.581 28.990 1.00 88.81 87 PRO A O 1
ATOM 673 N N . GLU A 1 88 ? -16.145 1.243 30.980 1.00 87.62 88 GLU A N 1
ATOM 674 C CA . GLU A 1 88 ? -15.851 2.610 30.534 1.00 87.62 88 GLU A CA 1
ATOM 675 C C . GLU A 1 88 ? -14.607 2.624 29.641 1.00 87.62 88 GLU A C 1
ATOM 677 O O . GLU A 1 88 ? -14.642 3.200 28.551 1.00 87.62 88 GLU A O 1
ATOM 682 N N . GLU A 1 89 ? -13.547 1.917 30.039 1.00 84.50 89 GLU A N 1
ATOM 683 C CA . GLU A 1 89 ? -12.340 1.762 29.221 1.00 84.50 89 GLU A CA 1
ATOM 684 C C . GLU A 1 89 ? -12.640 0.982 27.928 1.00 84.50 89 GLU A C 1
ATOM 686 O O . GLU A 1 89 ? -12.212 1.369 26.838 1.00 84.50 89 GLU A O 1
ATOM 691 N N . ALA A 1 90 ? -13.474 -0.061 28.000 1.00 87.19 90 ALA A N 1
ATOM 692 C CA . ALA A 1 90 ? -13.928 -0.803 26.824 1.00 87.19 90 ALA A CA 1
ATOM 693 C C . ALA A 1 90 ? -14.638 0.108 25.796 1.00 87.19 90 ALA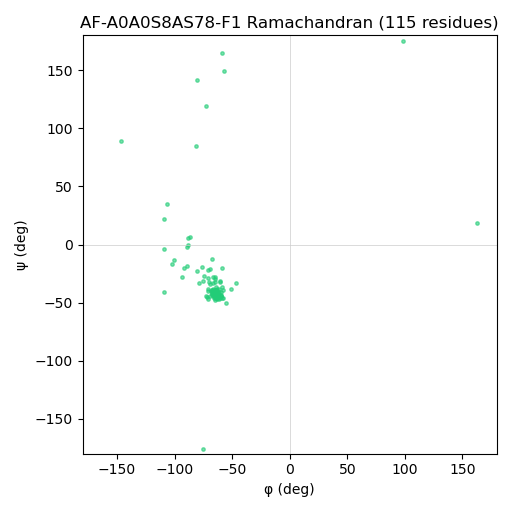 A C 1
ATOM 695 O O . ALA A 1 90 ? -14.416 -0.012 24.585 1.00 87.19 90 ALA A O 1
ATOM 696 N N . ALA A 1 91 ? -15.441 1.073 26.259 1.00 89.00 91 ALA A N 1
ATOM 697 C CA . ALA A 1 91 ? -16.110 2.044 25.393 1.00 89.00 91 ALA A CA 1
ATOM 698 C C . ALA A 1 91 ? -15.127 3.002 24.690 1.00 89.00 91 ALA A C 1
ATOM 700 O O . ALA A 1 91 ? -15.403 3.467 23.580 1.00 89.00 91 ALA A O 1
ATOM 701 N N . VAL A 1 92 ? -13.961 3.284 25.283 1.00 89.75 92 VAL A N 1
ATOM 702 C CA . VAL A 1 92 ? -12.909 4.100 24.649 1.00 89.75 92 VAL A CA 1
ATOM 703 C C . VAL A 1 92 ? -12.337 3.397 23.420 1.00 89.75 92 VAL A C 1
ATOM 705 O O . VAL A 1 92 ? -12.147 4.044 22.386 1.00 89.75 92 VAL A O 1
ATOM 708 N N . PHE A 1 93 ? -12.106 2.086 23.501 1.00 87.69 93 PHE A N 1
ATOM 709 C CA . PHE A 1 93 ? -11.668 1.287 22.354 1.00 87.69 93 PHE A CA 1
ATOM 710 C C . PHE A 1 93 ? -12.746 1.234 21.274 1.00 87.69 93 PHE A C 1
ATOM 712 O O . PHE A 1 93 ? -12.467 1.521 20.110 1.00 87.69 93 PHE A O 1
ATOM 719 N N . LEU A 1 94 ? -14.001 0.995 21.664 1.00 88.25 94 LEU A N 1
ATOM 720 C CA . LEU A 1 94 ? -15.118 0.983 20.720 1.00 88.25 94 LEU A CA 1
ATOM 721 C C . LEU A 1 94 ? -15.333 2.315 19.998 1.00 88.25 94 LEU A C 1
ATOM 723 O O . LEU A 1 94 ? -15.714 2.327 18.833 1.00 88.25 94 LEU A O 1
ATOM 727 N N . ASN A 1 95 ? -15.034 3.443 20.641 1.00 89.69 95 ASN A N 1
ATOM 728 C CA . ASN A 1 95 ? -15.095 4.757 20.001 1.00 89.69 95 ASN A CA 1
ATOM 729 C C . ASN A 1 95 ? -14.036 4.976 18.912 1.00 89.69 95 ASN A C 1
ATOM 731 O O . ASN A 1 95 ? -14.159 5.938 18.149 1.00 89.69 95 ASN A O 1
ATOM 735 N N . ARG A 1 96 ? -13.026 4.106 18.813 1.00 86.38 96 ARG A N 1
ATOM 736 C CA . ARG A 1 96 ? -12.009 4.123 17.749 1.00 86.38 96 ARG A CA 1
ATOM 737 C C . ARG A 1 96 ? -12.249 3.066 16.674 1.00 86.38 96 ARG A C 1
ATOM 739 O O . ARG A 1 96 ? -11.689 3.205 15.599 1.00 86.38 9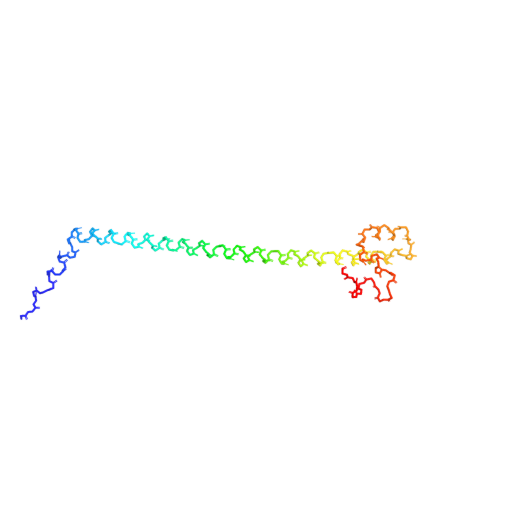6 ARG A O 1
ATOM 746 N N . ALA A 1 97 ? -13.088 2.067 16.950 1.00 88.88 97 ALA A N 1
ATOM 747 C CA . ALA A 1 97 ? -13.470 1.035 15.987 1.00 88.88 97 ALA A CA 1
ATOM 748 C C . ALA A 1 97 ? -14.084 1.646 14.723 1.00 88.88 97 ALA A C 1
ATOM 750 O O . ALA A 1 97 ? -14.788 2.664 14.821 1.00 88.88 97 ALA A O 1
ATOM 751 N N . SER A 1 98 ? -13.903 0.987 13.580 1.00 88.62 98 SER A N 1
ATOM 752 C CA . SER A 1 98 ? -14.646 1.311 12.364 1.00 88.62 98 SER A CA 1
ATOM 753 C C . SER A 1 98 ? -16.157 1.181 12.588 1.00 88.62 98 SER A C 1
ATOM 755 O O . SER A 1 98 ? -16.643 0.580 13.556 1.00 88.62 98 SER A O 1
ATOM 757 N N . GLN A 1 99 ? -16.931 1.752 11.668 1.00 87.62 99 GLN A N 1
ATOM 758 C CA . GLN A 1 99 ? -18.380 1.601 11.690 1.00 87.62 99 GLN A CA 1
ATOM 759 C C . GLN A 1 99 ? -18.800 0.132 11.497 1.00 87.62 99 GLN A C 1
ATOM 761 O O . GLN A 1 99 ? -19.680 -0.336 12.219 1.00 87.62 99 GLN A O 1
ATOM 766 N N . ALA A 1 100 ? -18.121 -0.603 10.610 1.00 86.81 100 ALA A N 1
ATOM 767 C CA . ALA A 1 100 ? -18.406 -2.008 10.324 1.00 86.81 100 ALA A CA 1
ATOM 768 C C . ALA A 1 100 ? -18.230 -2.903 11.563 1.00 86.81 100 ALA A C 1
ATOM 770 O O . ALA A 1 100 ? -19.073 -3.758 11.839 1.00 86.81 100 ALA A O 1
ATOM 771 N N . LEU A 1 101 ? -17.182 -2.670 12.364 1.00 88.38 101 LEU A N 1
ATOM 772 C CA . LEU A 1 101 ? -16.973 -3.397 13.619 1.00 88.38 101 LEU A CA 1
ATOM 773 C C . LEU A 1 101 ? -18.081 -3.093 14.637 1.00 88.38 101 LEU A C 1
ATOM 775 O O . LEU A 1 101 ? -18.609 -4.015 15.258 1.00 88.38 101 LEU A O 1
ATOM 779 N N . ARG A 1 102 ? -18.470 -1.822 14.799 1.00 89.31 102 ARG A N 1
ATOM 780 C CA . ARG A 1 102 ? -19.520 -1.432 15.760 1.00 89.31 102 ARG A CA 1
ATOM 781 C C . ARG A 1 102 ? -20.875 -2.030 15.410 1.00 89.31 102 ARG A C 1
ATOM 783 O O . ARG A 1 102 ? -21.541 -2.556 16.293 1.00 89.31 102 ARG A O 1
ATOM 790 N N . GLU A 1 103 ? -21.263 -1.962 14.140 1.00 88.88 103 GLU A N 1
ATOM 791 C CA . GLU A 1 103 ? -22.507 -2.563 13.645 1.00 88.88 103 GLU A CA 1
ATOM 792 C C . GLU A 1 103 ? -22.472 -4.091 13.761 1.00 88.88 103 GLU A C 1
ATOM 794 O O . GLU A 1 103 ? -23.498 -4.733 13.989 1.00 88.88 103 GLU A O 1
ATOM 799 N N . GLY A 1 104 ? -21.276 -4.673 13.663 1.00 87.62 104 GLY A N 1
ATOM 800 C CA . GLY A 1 104 ? -21.083 -6.105 13.754 1.00 87.62 104 GLY A CA 1
ATOM 801 C C . GLY A 1 104 ? -21.151 -6.703 15.156 1.00 87.62 104 GLY A C 1
ATOM 802 O O . GLY A 1 104 ? -21.377 -7.906 15.277 1.00 87.62 104 GLY A O 1
ATOM 803 N N . LEU A 1 105 ? -20.984 -5.909 16.215 1.00 87.50 105 LEU A N 1
ATOM 804 C CA . LEU A 1 105 ? -20.996 -6.423 17.589 1.00 87.50 105 LEU A CA 1
ATOM 805 C C . LEU A 1 105 ? -22.312 -7.101 17.978 1.00 87.50 105 LEU A C 1
ATOM 807 O O . LEU A 1 105 ? -22.300 -8.048 18.762 1.00 87.50 105 LEU A O 1
ATOM 811 N N . ASP A 1 106 ? -23.422 -6.627 17.417 1.00 83.88 106 ASP A N 1
ATOM 812 C CA . ASP A 1 106 ? -24.763 -7.134 17.707 1.00 83.88 106 ASP A CA 1
ATOM 813 C C . ASP A 1 106 ? -25.164 -8.308 16.793 1.00 83.88 106 ASP A C 1
ATOM 815 O O . ASP A 1 106 ? -26.266 -8.854 16.917 1.00 83.88 106 ASP A O 1
ATOM 819 N N . ARG A 1 107 ? -24.288 -8.718 15.861 1.00 84.81 107 ARG A N 1
ATOM 820 C CA . ARG A 1 107 ? -24.564 -9.805 14.916 1.00 84.81 107 ARG A CA 1
ATOM 821 C C . ARG A 1 107 ? -24.358 -11.181 15.555 1.00 84.81 107 ARG A C 1
ATOM 823 O O . ARG A 1 107 ? -23.401 -11.381 16.304 1.00 84.81 107 ARG A O 1
ATOM 830 N N . PRO A 1 108 ? -25.217 -12.166 15.231 1.00 83.31 108 PRO A N 1
ATOM 831 C CA . PRO A 1 108 ? -25.176 -13.493 15.847 1.00 83.31 108 PRO A CA 1
ATOM 832 C C . PRO A 1 108 ? -23.900 -14.280 15.522 1.00 83.31 108 PRO A C 1
ATOM 834 O O . PRO A 1 108 ? -23.425 -15.032 16.370 1.00 83.31 108 PRO A O 1
ATOM 837 N N . ASP A 1 109 ? -23.332 -14.080 14.332 1.00 84.56 109 ASP A N 1
ATOM 838 C CA . ASP A 1 109 ? -22.117 -14.767 13.876 1.00 84.56 109 ASP A CA 1
ATOM 839 C C . ASP A 1 109 ? -20.826 -14.016 14.268 1.00 84.56 109 ASP A C 1
ATOM 841 O O . ASP A 1 109 ? -19.714 -14.505 14.059 1.00 84.56 109 ASP A O 1
ATOM 845 N N . GLY A 1 110 ? -20.972 -12.855 14.918 1.00 83.69 110 GLY A N 1
ATOM 846 C CA . GLY A 1 110 ? -19.889 -12.000 15.386 1.00 83.69 110 GLY A CA 1
ATOM 847 C C . GLY A 1 110 ? -19.574 -10.822 14.454 1.00 83.69 110 GLY A C 1
ATOM 848 O O . GLY A 1 110 ? -20.136 -10.688 13.367 1.00 83.69 110 GLY A O 1
ATOM 849 N N . PRO A 1 111 ? -18.652 -9.938 14.872 1.00 86.25 111 PRO A N 1
ATOM 850 C CA . PRO A 1 111 ? -18.416 -8.685 14.167 1.00 86.25 111 PRO A CA 1
ATOM 851 C C . PRO A 1 111 ? -17.722 -8.819 12.816 1.00 86.25 111 PRO A C 1
ATOM 853 O O . PRO A 1 111 ? -17.890 -7.924 11.998 1.00 86.25 111 PRO A O 1
ATOM 856 N N . PHE A 1 112 ? -17.004 -9.914 12.566 1.00 87.81 112 PHE A N 1
ATOM 857 C CA . PHE A 1 112 ? -16.237 -10.156 11.337 1.00 87.81 112 PHE A CA 1
ATOM 858 C C . PHE A 1 112 ? -16.905 -11.203 10.426 1.00 87.81 112 PHE A C 1
ATOM 860 O O . PHE A 1 112 ? -16.222 -12.035 9.828 1.00 87.81 112 PHE A O 1
ATOM 867 N N . ASP A 1 113 ? -18.240 -11.222 10.386 1.00 83.75 113 ASP A N 1
ATOM 868 C CA . ASP A 1 113 ? -19.012 -12.092 9.491 1.00 83.75 113 ASP A CA 1
ATOM 869 C C . ASP A 1 113 ? -18.994 -11.591 8.029 1.00 83.75 113 ASP A C 1
ATOM 871 O O . ASP A 1 113 ? -18.325 -10.615 7.692 1.00 83.75 113 ASP A O 1
ATOM 875 N N . GLU A 1 114 ? -19.732 -12.252 7.130 1.00 79.19 114 GLU A N 1
ATOM 876 C CA . GLU A 1 114 ? -19.788 -11.878 5.704 1.00 79.19 114 GLU A CA 1
ATOM 877 C C . GLU A 1 114 ? -20.275 -10.439 5.445 1.00 79.19 114 GLU A C 1
ATOM 879 O O . GLU A 1 114 ? -20.025 -9.886 4.370 1.00 79.19 114 GLU A O 1
ATOM 884 N N . GLY A 1 115 ? -20.965 -9.823 6.410 1.00 77.75 115 GLY A N 1
ATOM 885 C CA . GLY A 1 115 ? -21.399 -8.435 6.332 1.00 77.75 115 GLY A CA 1
ATOM 886 C C . GLY A 1 115 ? -20.367 -7.437 6.860 1.00 77.75 115 GLY A C 1
ATOM 887 O O . GLY A 1 115 ? -20.714 -6.272 7.030 1.00 77.75 115 GLY A O 1
ATOM 888 N N . TYR A 1 116 ? -19.158 -7.860 7.227 1.00 81.50 116 TYR A N 1
ATOM 889 C CA . TYR A 1 116 ? -18.040 -6.968 7.528 1.00 81.50 116 TYR A CA 1
ATOM 890 C C . TYR A 1 116 ? -17.390 -6.545 6.200 1.00 81.50 116 TYR A C 1
ATOM 892 O O . TYR A 1 116 ? -16.478 -7.208 5.702 1.00 81.50 116 TYR A O 1
ATOM 900 N N . GLN A 1 117 ? -17.943 -5.500 5.574 1.00 68.50 117 GLN A N 1
ATOM 901 C CA . GLN A 1 117 ? -17.469 -4.909 4.315 1.00 68.50 117 GLN A CA 1
ATOM 902 C C . GLN A 1 117 ? -17.580 -3.390 4.340 1.00 68.50 117 GLN A C 1
ATOM 904 O O . GLN A 1 117 ? -18.554 -2.887 4.946 1.00 68.50 117 GLN A O 1
#

Secondary structure (DSSP, 8-state):
---SSSHHHHHHHT-HHHHHHHHHHHHHHHHHHHHHHHHHHHHHHHHHHHHHHHHHHHHHHHHHHHHHHHHHHHHHHHHHHHHTT-HHHHHHHHTTS-HHHHHHTT-TT-TTSTT--

Radius of gyration: 37.39 Å; Cα contacts (8 Å, |Δi|>4): 49; chains: 1; bounding box: 73×26×101 Å

Solvent-accessible surface area (backbone atoms only — not comparable to full-atom values): 6551 Å² total; per-residue (Å²): 141,86,88,75,74,66,69,64,59,54,58,56,61,70,30,69,70,52,46,51,52,49,53,53,50,52,51,53,52,50,52,49,52,50,51,51,52,51,53,53,50,51,60,49,48,54,52,51,49,52,51,50,50,49,51,49,50,52,49,50,50,54,50,52,60,49,47,54,54,52,50,36,52,52,32,49,52,52,21,63,68,24,51,88,78,36,56,70,63,18,48,57,36,56,73,69,39,52,70,48,48,62,67,15,64,81,38,93,85,36,35,82,36,94,82,49,115

Sequence (117 aa):
MGEGETENKLSWLDSDGFLGAMVVLLTIVTAFAAYQSALTSIEGDDLDFEAQKTLVLATASFQSGNSELLEDMYIYDSYRQFADQDPEEAAVFLNRASQALREGLDRPDGPFDEGYQ

pLDDT: mean 72.86, std 13.15, range [48.62, 91.69]

Mean predicted aligned error: 16.58 Å

Foldseek 3Di:
DPPPPPPVVVVVCVPPVNVVVVVVVVVVVVVVVVVVVVVVVVVVVVVVVVVVVVVVVVVVVVCVVVVLVVLQVVLVVQLVVCVVPPNPVSVVSVVVRDPQQVVQCPPPVGSPPPSSD